Protein AF-A0A835HR38-F1 (afdb_monomer_lite)

Structure (mmCIF, N/CA/C/O backbone):
data_AF-A0A835HR38-F1
#
_entry.id   AF-A0A835HR38-F1
#
loop_
_atom_site.group_PDB
_atom_site.id
_atom_site.type_symbol
_atom_site.label_atom_id
_atom_site.label_alt_id
_atom_site.label_comp_id
_atom_site.label_asym_id
_atom_site.label_entity_id
_atom_site.label_seq_id
_atom_site.pdbx_PDB_ins_code
_atom_site.Cartn_x
_atom_site.Cartn_y
_atom_site.Cartn_z
_atom_site.occupancy
_atom_site.B_iso_or_equiv
_atom_site.auth_seq_id
_atom_site.auth_comp_id
_atom_site.auth_asym_id
_atom_site.auth_atom_id
_atom_site.pdbx_PDB_model_num
ATOM 1 N N . MET A 1 1 ? 7.459 -1.556 -13.410 1.00 82.56 1 MET A N 1
ATOM 2 C CA . MET A 1 1 ? 6.858 -0.661 -12.408 1.00 82.56 1 MET A CA 1
ATOM 3 C C . MET A 1 1 ? 5.991 -1.481 -11.449 1.00 82.56 1 MET A C 1
ATOM 5 O O . MET A 1 1 ? 5.848 -2.681 -11.664 1.00 82.56 1 MET A O 1
ATOM 9 N N . VAL A 1 2 ? 5.514 -0.908 -10.339 1.00 86.06 2 VAL A N 1
ATOM 10 C CA . VAL A 1 2 ? 4.705 -1.647 -9.338 1.00 86.06 2 VAL A CA 1
ATOM 11 C C . VAL A 1 2 ? 3.308 -1.987 -9.881 1.00 86.06 2 VAL A C 1
ATOM 13 O O . VAL A 1 2 ? 2.734 -3.018 -9.542 1.00 86.06 2 VAL A O 1
ATOM 16 N N . ASP A 1 3 ? 2.776 -1.154 -10.764 1.00 88.38 3 ASP A N 1
ATOM 17 C CA . ASP A 1 3 ? 1.569 -1.388 -11.558 1.00 88.38 3 ASP A CA 1
ATOM 18 C C . ASP A 1 3 ? 1.734 -2.557 -12.547 1.00 88.38 3 ASP A C 1
ATOM 20 O O . ASP A 1 3 ? 0.855 -3.413 -12.600 1.00 88.38 3 ASP A O 1
ATOM 24 N N . ASP A 1 4 ? 2.885 -2.700 -13.221 1.00 93.06 4 ASP A N 1
ATOM 25 C CA . ASP A 1 4 ? 3.125 -3.808 -14.174 1.00 93.06 4 ASP A CA 1
ATOM 26 C C . ASP A 1 4 ? 2.996 -5.209 -13.545 1.00 93.06 4 ASP A C 1
ATOM 28 O O . ASP A 1 4 ? 2.763 -6.197 -14.245 1.00 93.06 4 ASP A O 1
ATOM 32 N N . CYS A 1 5 ? 3.179 -5.325 -12.226 1.00 93.81 5 CYS A N 1
ATOM 33 C CA . CYS A 1 5 ? 3.029 -6.584 -11.495 1.00 93.81 5 CYS A CA 1
ATOM 34 C C . CYS A 1 5 ? 1.693 -6.708 -10.739 1.00 93.81 5 CYS A C 1
ATOM 36 O O . CYS A 1 5 ? 1.544 -7.613 -9.911 1.00 93.81 5 CYS A O 1
ATOM 38 N N . GLY A 1 6 ? 0.729 -5.818 -11.002 1.00 93.25 6 GLY A N 1
ATOM 39 C CA . GLY A 1 6 ? -0.564 -5.767 -10.308 1.00 93.25 6 GLY A CA 1
ATOM 40 C C . GLY A 1 6 ? -0.442 -5.367 -8.834 1.00 93.25 6 GLY A C 1
ATOM 41 O O . GLY A 1 6 ? -1.302 -5.699 -8.017 1.00 93.25 6 GLY A O 1
ATOM 42 N N . GLY A 1 7 ? 0.664 -4.723 -8.453 1.00 94.94 7 GLY A N 1
ATOM 43 C CA . GLY A 1 7 ? 0.895 -4.257 -7.089 1.00 94.94 7 GLY A CA 1
ATOM 44 C C . GLY A 1 7 ? 0.005 -3.072 -6.725 1.00 94.94 7 GLY A C 1
ATOM 45 O O . GLY A 1 7 ? -0.486 -3.019 -5.599 1.00 94.94 7 GLY A O 1
ATOM 46 N N . LEU A 1 8 ? -0.245 -2.173 -7.683 1.00 95.06 8 LEU A N 1
ATOM 47 C CA . LEU A 1 8 ? -1.110 -1.007 -7.491 1.00 95.06 8 LEU A CA 1
ATOM 48 C C . LEU A 1 8 ? -2.545 -1.427 -7.141 1.00 95.06 8 LEU A C 1
ATOM 50 O O . LEU A 1 8 ? -3.033 -1.055 -6.078 1.00 95.06 8 LEU A O 1
ATOM 54 N N . ASP A 1 9 ? -3.144 -2.328 -7.925 1.00 95.75 9 ASP A N 1
ATOM 55 C CA . ASP A 1 9 ? -4.484 -2.879 -7.667 1.00 95.75 9 ASP A CA 1
ATOM 56 C C . ASP A 1 9 ? -4.608 -3.469 -6.253 1.00 95.75 9 ASP A C 1
ATOM 58 O O . ASP A 1 9 ? -5.633 -3.356 -5.578 1.00 95.75 9 ASP A O 1
ATOM 62 N N . LYS A 1 10 ? -3.552 -4.128 -5.763 1.00 96.62 10 LYS A N 1
ATOM 63 C CA . LYS A 1 10 ? -3.545 -4.684 -4.404 1.00 96.62 10 LYS A CA 1
ATOM 64 C C . LYS A 1 10 ? -3.540 -3.590 -3.347 1.00 96.62 10 LYS A C 1
ATOM 66 O O . LYS A 1 10 ? -4.218 -3.756 -2.340 1.00 96.62 10 LYS A O 1
ATOM 71 N N . ILE A 1 11 ? -2.796 -2.508 -3.555 1.00 95.62 11 ILE A N 1
ATOM 72 C CA . ILE A 1 11 ? -2.744 -1.372 -2.627 1.00 95.62 11 ILE A CA 1
ATOM 73 C C . ILE A 1 11 ? -4.087 -0.632 -2.616 1.00 95.62 11 ILE A C 1
ATOM 75 O O . ILE A 1 11 ? -4.584 -0.313 -1.538 1.00 95.62 11 ILE A O 1
ATOM 79 N N . GLU A 1 12 ? -4.721 -0.436 -3.772 1.00 94.81 12 GLU A N 1
ATOM 80 C CA . GLU A 1 12 ? -6.062 0.161 -3.867 1.00 94.81 12 GLU A CA 1
ATOM 81 C C . GLU A 1 12 ? -7.108 -0.671 -3.116 1.00 94.81 12 GLU A C 1
ATOM 83 O O . GLU A 1 12 ? -7.877 -0.141 -2.315 1.00 94.81 12 GLU A O 1
ATOM 88 N N . ASN A 1 13 ? -7.072 -1.999 -3.261 1.00 97.31 13 ASN A N 1
ATOM 89 C CA . ASN A 1 13 ? -7.966 -2.890 -2.516 1.00 97.31 13 ASN A CA 1
ATOM 90 C C . ASN A 1 13 ? -7.813 -2.753 -0.988 1.00 97.31 13 ASN A C 1
ATOM 92 O O . ASN A 1 13 ? -8.787 -2.918 -0.248 1.00 97.31 13 ASN A O 1
ATOM 96 N N . LEU A 1 14 ? -6.617 -2.412 -0.491 1.00 97.19 14 LEU A N 1
ATOM 97 C CA . LEU A 1 14 ? -6.388 -2.193 0.942 1.00 97.19 14 LEU A CA 1
ATOM 98 C C . LEU A 1 14 ? -7.070 -0.921 1.473 1.00 97.19 14 LEU A C 1
ATOM 100 O O . LEU A 1 14 ? -7.248 -0.810 2.688 1.00 97.19 14 LEU A O 1
ATOM 104 N N . GLN A 1 15 ? -7.523 -0.004 0.610 1.00 95.94 15 GLN A N 1
ATOM 105 C CA . GLN A 1 15 ? -8.334 1.144 1.031 1.00 95.94 15 GLN A CA 1
ATOM 106 C C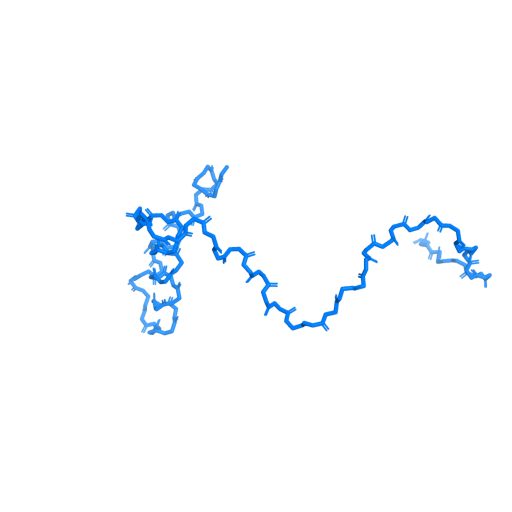 . GLN A 1 15 ? -9.753 0.749 1.487 1.00 95.94 15 GLN A C 1
ATOM 108 O O . GLN A 1 15 ? -10.439 1.536 2.130 1.00 95.94 15 GLN A O 1
ATOM 113 N N . SER A 1 16 ? -10.210 -0.469 1.193 1.00 95.00 16 SER A N 1
ATOM 114 C CA . SER A 1 16 ? -11.505 -0.982 1.677 1.00 95.00 16 SER A CA 1
ATOM 115 C C . SER A 1 16 ? -11.358 -1.967 2.840 1.00 95.00 16 SER A C 1
ATOM 117 O O . SER A 1 16 ? -12.308 -2.660 3.193 1.00 95.00 16 SER A O 1
ATOM 119 N N . HIS A 1 17 ? -10.163 -2.082 3.421 1.00 97.75 17 HIS A N 1
ATOM 120 C CA . HIS A 1 17 ? -9.884 -3.072 4.454 1.00 97.75 17 HIS A CA 1
ATOM 121 C C . HIS A 1 17 ? -10.441 -2.644 5.827 1.00 97.75 17 HIS A C 1
ATOM 123 O O . HIS A 1 17 ? -10.193 -1.528 6.277 1.00 97.75 17 HIS A O 1
ATOM 129 N N . ASP A 1 18 ? -11.098 -3.561 6.552 1.00 96.44 18 ASP A N 1
ATOM 130 C CA . ASP A 1 18 ? -11.743 -3.295 7.860 1.00 96.44 18 ASP A CA 1
ATOM 131 C C . ASP A 1 18 ? -10.778 -2.772 8.940 1.00 96.44 18 ASP A C 1
ATOM 133 O O . ASP A 1 18 ? -11.150 -2.072 9.885 1.00 96.44 18 ASP A O 1
ATOM 137 N N . ASN A 1 19 ? -9.502 -3.136 8.819 1.00 98.00 19 ASN A N 1
ATOM 138 C CA . ASN A 1 19 ? -8.450 -2.629 9.691 1.00 98.00 19 ASN A CA 1
ATOM 139 C C . ASN A 1 19 ? -8.054 -1.200 9.292 1.00 98.00 19 ASN A C 1
ATOM 141 O O . ASN A 1 19 ? -7.363 -0.985 8.296 1.00 98.00 19 ASN A O 1
ATOM 145 N N . ASN A 1 20 ? -8.409 -0.248 10.152 1.00 95.19 20 ASN A N 1
ATOM 146 C CA . ASN A 1 20 ? -8.142 1.176 9.969 1.00 95.19 20 ASN A CA 1
ATOM 147 C C . ASN A 1 20 ? -6.646 1.506 9.764 1.00 95.19 20 ASN A C 1
ATOM 149 O O . ASN A 1 20 ? -6.303 2.404 9.003 1.00 95.19 20 ASN A O 1
ATOM 153 N N . GLU A 1 21 ? -5.727 0.770 10.392 1.00 97.31 21 GLU A N 1
ATOM 154 C CA . GLU A 1 21 ? -4.289 1.005 10.200 1.00 97.31 21 GLU A CA 1
ATOM 155 C C . GLU A 1 21 ? -3.803 0.545 8.821 1.00 97.31 21 GLU A C 1
ATOM 157 O O . GLU A 1 21 ? -2.916 1.173 8.243 1.00 97.31 21 GLU A O 1
ATOM 162 N N . ILE A 1 22 ? -4.402 -0.513 8.268 1.00 97.06 22 ILE A N 1
ATOM 163 C CA . ILE A 1 22 ? -4.120 -0.970 6.900 1.00 97.06 22 ILE A CA 1
ATOM 164 C C . ILE A 1 22 ? -4.646 0.057 5.896 1.00 97.06 22 ILE A C 1
ATOM 166 O O . ILE A 1 22 ? -3.879 0.508 5.045 1.00 97.06 22 ILE A O 1
ATOM 170 N N . TYR A 1 23 ? -5.896 0.495 6.065 1.00 96.94 23 TYR A N 1
ATOM 171 C CA . TYR A 1 23 ? -6.502 1.566 5.273 1.00 96.94 23 TYR A CA 1
ATOM 172 C C . TYR A 1 23 ? -5.620 2.823 5.229 1.00 96.94 23 TYR A C 1
ATOM 174 O O . TYR A 1 23 ? -5.210 3.268 4.157 1.00 96.94 23 TYR A O 1
ATOM 182 N N . LYS A 1 24 ? -5.256 3.361 6.402 1.00 95.50 24 LYS A N 1
ATOM 183 C CA . LYS A 1 24 ? -4.442 4.581 6.510 1.00 95.50 24 LYS A CA 1
ATOM 184 C C . LYS A 1 24 ? -3.081 4.438 5.836 1.00 95.50 24 LYS A C 1
ATOM 186 O O . LYS A 1 24 ? -2.582 5.403 5.264 1.00 95.50 24 LYS A O 1
ATOM 191 N N . LYS A 1 25 ? -2.447 3.266 5.939 1.00 94.94 25 LYS A N 1
ATOM 192 C CA . LYS A 1 25 ? -1.146 3.015 5.304 1.00 94.94 25 LYS A CA 1
ATOM 193 C C . LYS A 1 25 ? -1.268 2.946 3.785 1.00 94.94 25 LYS A C 1
ATOM 195 O O . LYS A 1 25 ? -0.432 3.535 3.109 1.00 94.94 25 LYS A O 1
ATOM 200 N N . ALA A 1 26 ? -2.296 2.275 3.267 1.00 95.88 26 ALA A N 1
ATOM 201 C CA . ALA A 1 26 ? -2.562 2.215 1.833 1.00 95.88 26 ALA A CA 1
ATOM 202 C C . ALA A 1 26 ? -2.863 3.607 1.259 1.00 95.88 26 ALA A C 1
ATOM 204 O O . ALA A 1 26 ? -2.264 3.995 0.262 1.00 95.88 26 ALA A O 1
ATOM 205 N N . MET A 1 27 ? -3.705 4.386 1.947 1.00 94.25 27 MET A N 1
ATOM 206 C CA . MET A 1 27 ? -4.025 5.771 1.588 1.00 94.25 27 MET A CA 1
ATOM 207 C C . MET A 1 27 ? -2.764 6.637 1.491 1.00 94.25 27 MET A C 1
ATOM 209 O O . MET A 1 27 ? -2.485 7.170 0.425 1.00 94.25 27 MET A O 1
ATOM 213 N N . LYS A 1 28 ? -1.940 6.681 2.547 1.00 93.62 28 LYS A N 1
ATOM 214 C CA . LYS A 1 28 ? -0.697 7.475 2.555 1.00 93.62 28 LYS A CA 1
ATOM 215 C C . LYS A 1 28 ? 0.292 7.076 1.461 1.00 93.62 28 LYS A C 1
ATOM 217 O O . LYS A 1 28 ? 1.023 7.921 0.959 1.00 93.62 28 LYS A O 1
ATOM 222 N N . LEU A 1 29 ? 0.373 5.783 1.136 1.00 92.50 29 LEU A N 1
ATOM 223 C CA . LEU A 1 29 ? 1.266 5.291 0.088 1.00 92.50 29 LEU A CA 1
ATOM 224 C C . LEU A 1 29 ? 0.812 5.776 -1.295 1.00 92.50 29 LEU A C 1
ATOM 226 O O . LEU A 1 29 ? 1.641 6.217 -2.084 1.00 92.50 29 LEU A O 1
ATOM 230 N N . LEU A 1 30 ? -0.493 5.714 -1.567 1.00 93.00 30 LEU A N 1
ATOM 231 C CA . LEU A 1 30 ? -1.072 6.187 -2.824 1.00 93.00 30 LEU A CA 1
ATOM 232 C C . LEU A 1 30 ? -0.954 7.707 -2.953 1.00 93.00 30 LEU A C 1
ATOM 234 O O . LEU A 1 30 ? -0.515 8.184 -3.991 1.00 93.00 30 LEU A O 1
ATOM 238 N N . GLU A 1 31 ? -1.243 8.452 -1.884 1.00 90.06 31 GLU A N 1
ATOM 239 C CA . GLU A 1 31 ? -1.064 9.909 -1.850 1.00 90.06 31 GLU A CA 1
ATOM 240 C C . GLU A 1 31 ? 0.381 10.311 -2.151 1.00 90.06 31 GLU A C 1
ATOM 242 O O . GLU A 1 31 ? 0.624 11.169 -2.986 1.00 90.06 31 GLU A O 1
ATOM 247 N N . LYS A 1 32 ? 1.357 9.636 -1.536 1.00 86.69 32 LYS A N 1
ATOM 248 C CA . LYS A 1 32 ? 2.769 10.005 -1.671 1.00 86.69 32 LYS A CA 1
ATOM 249 C C . LYS A 1 32 ? 3.379 9.715 -3.048 1.00 86.69 32 LYS A C 1
ATOM 251 O O . LYS A 1 32 ? 4.325 10.389 -3.440 1.00 86.69 32 LYS A O 1
ATOM 256 N N . TYR A 1 33 ? 2.937 8.655 -3.722 1.00 88.44 33 TYR A N 1
ATOM 257 C CA . TYR A 1 33 ? 3.633 8.133 -4.908 1.00 88.44 33 TYR A CA 1
ATOM 258 C C . TYR A 1 33 ? 2.783 8.117 -6.184 1.00 88.44 33 TYR A C 1
ATOM 260 O O . TYR A 1 33 ? 3.344 7.936 -7.263 1.00 88.44 33 TYR A O 1
ATOM 268 N N . TRP A 1 34 ? 1.460 8.280 -6.076 1.00 88.88 34 TRP A N 1
ATOM 269 C CA . TRP A 1 34 ? 0.523 8.222 -7.206 1.00 88.88 34 TRP A CA 1
ATOM 270 C C . TRP A 1 34 ? -0.419 9.424 -7.310 1.00 88.88 34 TRP A C 1
ATOM 272 O O . TRP A 1 34 ? -1.087 9.555 -8.335 1.00 88.88 34 TRP A O 1
ATOM 282 N N . LEU A 1 35 ? -0.475 10.306 -6.308 1.00 82.38 35 LEU A N 1
ATOM 283 C CA . LEU A 1 35 ? -1.066 11.628 -6.489 1.00 82.38 35 LEU A CA 1
ATOM 284 C C . LEU A 1 35 ? 0.041 12.615 -6.868 1.00 82.38 35 LEU A C 1
ATOM 286 O O . LEU A 1 35 ? 1.088 12.671 -6.228 1.00 82.38 35 LEU A O 1
ATOM 290 N N . GLU A 1 36 ? -0.188 13.377 -7.936 1.00 66.12 36 GLU A N 1
ATOM 291 C CA . GLU A 1 36 ? 0.633 14.537 -8.284 1.00 66.12 36 GLU A CA 1
ATOM 292 C C . GLU A 1 36 ? 0.304 15.676 -7.309 1.00 66.12 36 GLU A C 1
ATOM 294 O O . GLU A 1 36 ? -0.511 16.545 -7.610 1.00 66.12 36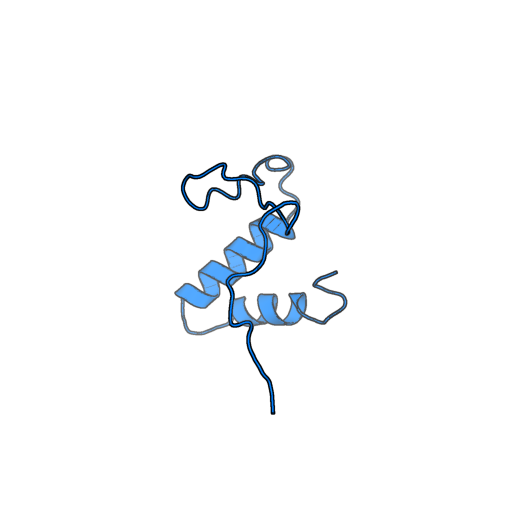 GLU A O 1
ATOM 299 N N . ASP A 1 37 ? 0.918 15.669 -6.126 1.00 56.09 37 ASP A N 1
ATOM 300 C CA . ASP A 1 37 ? 1.122 16.910 -5.381 1.00 56.09 37 ASP A CA 1
ATOM 301 C C . ASP A 1 37 ? 2.457 17.510 -5.852 1.00 56.09 37 ASP A C 1
ATOM 303 O O . ASP A 1 37 ? 3.532 16.964 -5.596 1.00 56.09 37 ASP A O 1
ATOM 307 N N . GLU A 1 38 ? 2.381 18.640 -6.565 1.00 54.12 38 GLU A N 1
ATOM 308 C CA . GLU A 1 38 ? 3.502 19.398 -7.160 1.00 54.12 38 GLU A CA 1
ATOM 309 C C . GLU A 1 38 ? 4.593 19.852 -6.153 1.00 54.12 38 GLU A C 1
ATOM 311 O O . GLU A 1 38 ? 5.557 20.507 -6.549 1.00 54.12 38 GLU A O 1
ATOM 316 N N . GLU A 1 39 ? 4.498 19.521 -4.860 1.00 53.41 39 GLU A N 1
ATOM 317 C CA . GLU A 1 39 ? 5.360 20.077 -3.803 1.00 53.41 39 GLU A CA 1
ATOM 318 C C . GLU A 1 39 ? 6.367 19.100 -3.160 1.00 53.41 39 GLU A C 1
ATOM 320 O O . GLU A 1 39 ? 7.236 19.551 -2.411 1.00 53.41 39 GLU A O 1
ATOM 325 N N . GLU A 1 40 ? 6.351 17.792 -3.457 1.00 51.19 40 GLU A N 1
ATOM 326 C CA . GLU A 1 40 ? 7.244 16.821 -2.786 1.00 51.19 40 GLU A CA 1
ATOM 327 C C . GLU A 1 40 ? 8.184 16.031 -3.717 1.00 51.19 40 GLU A C 1
ATOM 329 O O . GLU A 1 40 ? 8.535 14.882 -3.448 1.00 51.19 40 GLU A O 1
ATOM 334 N N . GLU A 1 41 ? 8.736 16.657 -4.758 1.00 51.41 41 GLU A N 1
ATOM 335 C CA . GLU A 1 41 ? 9.821 16.055 -5.561 1.00 51.41 41 GLU A CA 1
ATOM 336 C C . GLU A 1 41 ? 11.165 15.906 -4.788 1.00 51.41 41 GLU A C 1
ATOM 338 O O . GLU A 1 41 ? 12.216 15.685 -5.386 1.00 51.41 41 GLU A O 1
ATOM 343 N N . HIS A 1 42 ? 11.195 16.032 -3.451 1.00 48.06 42 HIS A N 1
ATOM 344 C CA . HIS A 1 42 ? 12.457 16.064 -2.693 1.00 48.06 42 HIS A CA 1
ATOM 345 C C . HIS A 1 42 ? 12.442 15.510 -1.260 1.00 48.06 42 HIS A C 1
ATOM 347 O O . HIS A 1 42 ? 13.283 15.896 -0.452 1.00 48.06 42 HIS A O 1
ATOM 353 N N . ASN A 1 43 ? 11.567 14.559 -0.924 1.00 47.66 43 ASN A N 1
ATOM 354 C CA . ASN A 1 43 ? 11.651 13.848 0.365 1.00 47.66 43 ASN A CA 1
ATOM 355 C C . ASN A 1 43 ? 11.903 12.339 0.220 1.00 47.66 43 ASN A C 1
ATOM 357 O O . ASN A 1 43 ? 11.409 11.522 1.004 1.00 47.66 43 ASN A O 1
ATOM 361 N N . PHE A 1 44 ? 12.788 11.965 -0.711 1.00 50.62 44 PHE A N 1
ATOM 362 C CA . PHE A 1 44 ? 13.597 10.742 -0.595 1.00 50.62 44 PHE A CA 1
ATOM 363 C C . PHE A 1 44 ? 14.655 10.900 0.510 1.00 50.62 44 PHE A C 1
ATOM 365 O O . PHE A 1 44 ? 15.846 10.679 0.304 1.00 50.62 44 PHE A O 1
ATOM 372 N N . GLN A 1 45 ? 14.235 11.309 1.706 1.00 43.16 45 GLN A N 1
ATOM 373 C CA . GLN A 1 45 ? 15.023 11.085 2.901 1.00 43.16 45 GLN A CA 1
ATOM 374 C C . GLN A 1 45 ? 14.559 9.733 3.440 1.00 43.16 45 GLN A C 1
ATOM 376 O O . GLN A 1 45 ? 13.607 9.642 4.214 1.00 43.16 45 GLN A O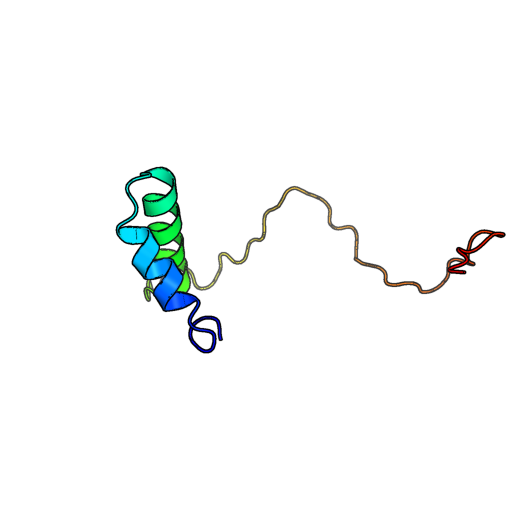 1
ATOM 381 N N . ASP A 1 46 ? 15.209 8.667 2.968 1.00 45.50 46 ASP A N 1
ATOM 382 C CA . ASP A 1 46 ? 15.262 7.386 3.671 1.00 45.50 46 ASP A CA 1
ATOM 383 C C . ASP A 1 46 ? 15.977 7.635 5.007 1.00 45.50 46 ASP A C 1
ATOM 385 O O . ASP A 1 46 ? 17.172 7.423 5.180 1.00 45.50 46 ASP A O 1
ATOM 389 N N . GLY A 1 47 ? 15.250 8.254 5.932 1.00 45.41 47 GLY A N 1
ATOM 390 C CA . GLY A 1 47 ? 15.674 8.553 7.288 1.00 45.41 47 GLY A CA 1
ATOM 391 C C . GLY A 1 47 ? 15.406 7.360 8.189 1.00 45.41 47 GLY A C 1
ATOM 392 O O . GLY A 1 47 ? 14.790 7.519 9.241 1.00 45.41 47 GLY A O 1
ATOM 393 N N . VAL A 1 48 ? 15.837 6.164 7.780 1.00 45.09 48 VAL A N 1
ATOM 394 C CA . VAL A 1 48 ? 16.083 5.079 8.730 1.00 45.09 48 VAL A CA 1
ATOM 395 C C . VAL A 1 48 ? 17.406 5.409 9.411 1.00 45.09 48 VAL A C 1
ATOM 397 O O . VAL A 1 48 ? 18.481 5.098 8.917 1.00 45.09 48 VAL A O 1
ATOM 400 N N . ASP A 1 49 ? 17.288 6.157 10.502 1.00 42.16 49 ASP A N 1
ATOM 401 C CA . ASP A 1 49 ? 18.182 6.156 11.659 1.00 42.16 49 ASP A CA 1
ATOM 402 C C . ASP A 1 49 ? 19.680 5.890 11.373 1.00 42.16 49 ASP A C 1
ATOM 404 O O . ASP A 1 49 ? 20.185 4.774 11.448 1.00 42.16 49 ASP A O 1
ATOM 408 N N . GLY A 1 50 ? 20.401 6.969 11.061 1.00 49.97 50 GLY A N 1
ATOM 409 C CA . GLY A 1 50 ? 21.766 7.220 11.529 1.00 49.97 50 GLY A CA 1
ATOM 410 C C . GLY A 1 50 ? 22.811 6.102 11.433 1.00 49.97 50 GLY A C 1
ATOM 411 O O . GLY A 1 50 ? 23.229 5.567 12.454 1.00 49.97 50 GLY A O 1
ATOM 412 N N . THR A 1 51 ? 23.397 5.880 10.252 1.00 43.12 51 THR A N 1
ATOM 413 C CA . THR A 1 51 ? 24.860 5.675 10.114 1.00 43.12 51 THR A CA 1
ATOM 414 C C . THR A 1 51 ? 25.298 5.754 8.645 1.00 43.12 51 THR A C 1
ATOM 416 O O . THR A 1 51 ? 24.916 4.900 7.849 1.00 43.12 51 THR A O 1
ATOM 419 N N . PRO A 1 52 ? 26.153 6.715 8.240 1.00 50.69 52 PRO A N 1
ATOM 420 C CA . PRO A 1 52 ? 26.798 6.680 6.934 1.00 50.69 52 PRO A CA 1
ATOM 421 C C . PRO A 1 52 ? 27.986 5.713 7.006 1.00 50.69 52 PRO A C 1
ATOM 423 O O . PRO A 1 52 ? 29.147 6.118 7.005 1.00 50.69 52 PRO A O 1
ATOM 426 N N . GLN A 1 53 ? 27.713 4.416 7.128 1.00 53.62 53 GLN A N 1
ATOM 427 C CA . GLN A 1 53 ? 28.734 3.386 6.966 1.00 53.62 53 GLN A CA 1
ATOM 428 C C . GLN A 1 53 ? 28.533 2.727 5.613 1.00 53.62 53 GLN A C 1
ATOM 430 O O . GLN A 1 53 ? 27.657 1.891 5.415 1.00 53.62 53 GLN A O 1
ATOM 435 N N . GLY A 1 54 ? 29.351 3.196 4.668 1.00 51.50 54 GLY A N 1
ATOM 436 C CA . GLY A 1 54 ? 29.382 2.747 3.288 1.00 51.50 54 GLY A CA 1
ATOM 437 C C . GLY A 1 54 ? 29.325 1.229 3.179 1.00 51.50 54 GLY A C 1
ATOM 438 O O . GLY A 1 54 ? 30.091 0.500 3.810 1.00 51.50 54 GLY A O 1
ATOM 439 N N . PHE A 1 55 ? 28.405 0.772 2.341 1.00 52.97 55 PHE A N 1
ATOM 440 C CA . PHE A 1 55 ? 28.275 -0.618 1.954 1.00 52.97 55 PHE A CA 1
ATOM 441 C C . PHE A 1 55 ? 29.520 -1.014 1.138 1.00 52.97 55 PHE A C 1
ATOM 443 O O . PHE A 1 55 ? 29.597 -0.754 -0.060 1.00 52.97 55 PHE A O 1
ATOM 450 N N . ASN A 1 56 ? 30.538 -1.586 1.790 1.00 58.66 56 ASN A N 1
ATOM 451 C CA . ASN A 1 56 ? 31.761 -2.051 1.132 1.00 58.66 56 ASN A CA 1
ATOM 452 C C . ASN A 1 56 ? 31.643 -3.553 0.823 1.00 58.66 56 ASN A C 1
ATOM 454 O O . ASN A 1 56 ? 31.856 -4.407 1.688 1.00 58.66 56 ASN A O 1
ATOM 458 N N . PHE A 1 57 ? 31.272 -3.872 -0.420 1.00 54.94 57 PHE A N 1
ATOM 459 C CA . PHE A 1 57 ? 31.338 -5.233 -0.949 1.00 54.94 57 PHE A CA 1
ATOM 460 C C . PHE A 1 57 ? 32.811 -5.634 -1.137 1.00 54.94 57 PHE A C 1
ATOM 462 O O . PHE A 1 57 ? 33.427 -5.365 -2.164 1.00 54.94 57 PHE A O 1
ATOM 469 N N . GLY A 1 58 ? 33.360 -6.315 -0.130 1.00 61.50 58 GLY A N 1
ATOM 470 C CA . GLY A 1 58 ? 34.318 -7.404 -0.330 1.00 61.50 58 GLY A CA 1
ATOM 471 C C . GLY A 1 58 ? 35.594 -7.093 -1.114 1.00 61.50 58 GLY A C 1
ATOM 472 O O . GLY A 1 58 ? 36.050 -7.959 -1.855 1.00 61.50 58 GLY A O 1
ATOM 473 N N . SER A 1 59 ? 36.198 -5.922 -0.927 1.00 57.84 59 SER A N 1
ATOM 474 C CA . SER A 1 59 ? 37.573 -5.678 -1.378 1.00 57.84 59 SER A CA 1
ATOM 475 C C . SER A 1 59 ? 38.465 -5.560 -0.143 1.00 57.84 59 SER A C 1
ATOM 477 O O . SER A 1 59 ? 38.303 -4.641 0.649 1.00 57.84 59 SER A O 1
ATOM 479 N N . ASP A 1 60 ? 39.367 -6.527 0.044 1.00 60.28 60 ASP A N 1
ATOM 480 C CA . ASP A 1 60 ? 40.524 -6.456 0.959 1.00 60.28 60 ASP A CA 1
ATOM 481 C C . ASP A 1 60 ? 40.379 -6.947 2.409 1.00 60.28 60 ASP A C 1
ATOM 483 O O . ASP A 1 60 ? 41.161 -6.551 3.277 1.00 60.28 60 ASP A O 1
ATOM 487 N N . LYS A 1 61 ? 39.485 -7.904 2.699 1.00 60.72 61 LYS A N 1
ATOM 488 C CA . LYS A 1 61 ? 39.638 -8.722 3.918 1.00 60.72 61 LYS A CA 1
ATOM 489 C C . LYS A 1 61 ? 39.817 -10.203 3.576 1.00 60.72 61 LYS A C 1
ATOM 491 O O . LYS A 1 61 ? 38.899 -10.788 3.001 1.00 60.72 61 LYS A O 1
ATOM 496 N N . PRO A 1 62 ? 40.962 -10.831 3.920 1.00 63.69 62 PRO A N 1
ATOM 497 C CA . PRO A 1 62 ? 41.133 -12.260 3.708 1.00 63.69 62 PRO A CA 1
ATOM 498 C C . PRO A 1 62 ? 40.055 -13.019 4.498 1.00 63.69 62 PRO A C 1
ATOM 500 O O . PRO A 1 62 ? 39.765 -12.648 5.643 1.00 63.69 62 PRO A O 1
ATOM 503 N N . PRO A 1 63 ? 39.433 -14.052 3.903 1.00 66.44 63 PRO A N 1
ATOM 504 C CA . PRO A 1 63 ? 38.402 -14.820 4.582 1.00 66.44 63 PRO A CA 1
ATOM 505 C C . PRO A 1 63 ? 38.975 -15.463 5.857 1.00 66.44 63 PRO A C 1
ATOM 507 O O . PRO A 1 63 ? 40.141 -15.872 5.866 1.00 66.44 63 PRO A O 1
ATOM 510 N N . PRO A 1 64 ? 38.184 -15.565 6.943 1.00 62.69 64 PRO A N 1
ATOM 511 C CA . PRO A 1 64 ? 38.626 -16.240 8.157 1.00 62.69 64 PRO A CA 1
ATOM 512 C C .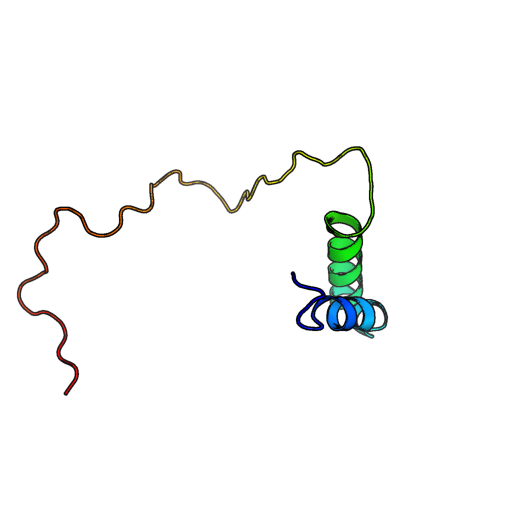 PRO A 1 64 ? 39.010 -17.699 7.840 1.00 62.69 64 PRO A C 1
ATOM 514 O O . PRO A 1 64 ? 38.316 -18.355 7.053 1.00 62.69 64 PRO A O 1
ATOM 517 N N . PRO A 1 65 ? 40.107 -18.228 8.418 1.00 53.03 65 PRO A N 1
ATOM 518 C CA . PRO A 1 65 ? 40.532 -19.600 8.170 1.00 53.03 65 PRO A CA 1
ATOM 519 C C . PRO A 1 65 ? 39.469 -20.563 8.715 1.00 53.03 65 PRO A C 1
ATOM 521 O O 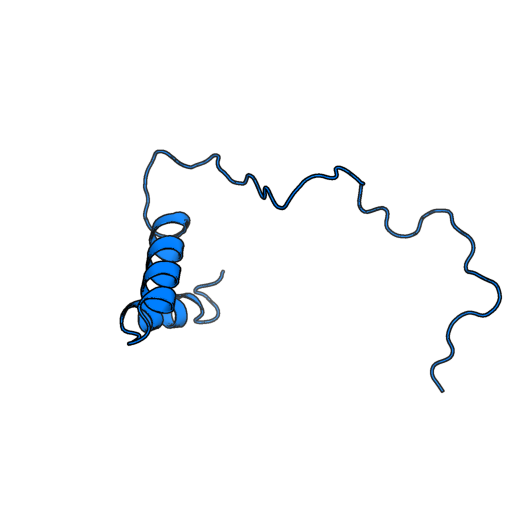. PRO A 1 65 ? 39.297 -20.690 9.923 1.00 53.03 65 PRO A O 1
ATOM 524 N N . GLY A 1 66 ? 38.727 -21.205 7.809 1.00 66.94 66 GLY A N 1
ATOM 525 C CA . GLY A 1 66 ? 37.604 -22.091 8.148 1.00 66.94 66 GLY A CA 1
ATOM 526 C C . GLY A 1 66 ? 36.292 -21.783 7.420 1.00 66.94 66 GLY A C 1
ATOM 527 O O . GLY A 1 66 ? 35.225 -21.983 7.992 1.00 66.94 66 GLY A O 1
ATOM 528 N N . GLY A 1 67 ? 36.364 -21.282 6.181 1.00 74.12 67 GLY A N 1
ATOM 529 C CA . GLY A 1 67 ? 35.204 -20.946 5.353 1.00 74.12 67 GLY A CA 1
ATOM 530 C C . GLY A 1 67 ? 34.168 -22.072 5.211 1.00 74.12 67 GLY A C 1
ATOM 531 O O . GLY A 1 67 ? 34.490 -23.262 5.179 1.00 74.12 67 GLY A O 1
ATOM 532 N N . PHE A 1 68 ? 32.910 -21.636 5.142 1.00 67.00 68 PHE A N 1
ATOM 533 C CA . PHE A 1 68 ? 31.681 -22.425 5.170 1.00 67.00 68 PHE A CA 1
ATOM 534 C C . PHE A 1 68 ? 31.645 -23.516 4.091 1.00 67.00 68 PHE A C 1
ATOM 536 O O . PHE A 1 68 ? 31.943 -23.272 2.924 1.00 67.00 68 PHE A O 1
ATOM 543 N N . LYS A 1 69 ? 31.250 -24.727 4.492 1.00 67.06 69 LYS A N 1
ATOM 544 C CA . LYS A 1 69 ? 31.099 -25.902 3.629 1.00 67.06 69 LYS A CA 1
ATOM 545 C C . LYS A 1 69 ? 29.618 -26.263 3.535 1.00 67.06 69 LYS A C 1
ATOM 547 O O . LYS A 1 69 ? 29.017 -26.620 4.542 1.00 67.06 69 LYS A O 1
ATOM 552 N N . PHE A 1 70 ? 29.051 -26.171 2.339 1.00 68.31 70 PHE A N 1
ATOM 553 C CA . PHE A 1 70 ? 27.779 -26.811 2.020 1.00 68.31 70 PHE A CA 1
ATOM 554 C C . PHE A 1 70 ? 28.124 -28.193 1.470 1.00 68.31 70 PHE A C 1
ATOM 556 O O . PHE A 1 70 ? 28.706 -28.302 0.391 1.00 68.31 70 PHE A O 1
ATOM 563 N N . GLY A 1 71 ? 27.910 -29.209 2.305 1.00 53.66 71 GLY A N 1
ATOM 564 C CA . GLY A 1 71 ? 27.859 -30.602 1.869 1.00 53.66 71 GLY A CA 1
ATOM 565 C C . GLY A 1 71 ? 26.502 -30.918 1.265 1.00 53.66 71 GLY A C 1
ATOM 566 O O . GLY A 1 71 ? 25.534 -30.210 1.625 1.00 53.66 71 GLY A O 1
#

Foldseek 3Di:
DCVVVVNLVVLVVQCPPPDPVSNVVSVVVCCVPPDPPVPPPDPPPPPPDDDPPDPDPDDDDDDDPPDDDDD

Organism: NCBI:txid261450

Radius of gyration: 20.75 Å; chains: 1; bounding box: 53×51×26 Å

pLDDT: mean 74.21, std 20.05, range [42.16, 98.0]

Secondary structure (DSSP, 8-state):
-TTTTTHHHHHHHGGG-SSHHHHHHHHHHHHHHHS--TT-TT------SS-------SSS-PPPSS-----

InterPro domains:
  IPR011989 Armadillo-like helical [G3DSA:1.25.10.10] (1-42)
  IPR016024 Armadillo-type fold [SSF48371] (1-40)
  IPR032413 Atypical Arm repeat [PF16186] (1-43)

Sequence (71 aa):
M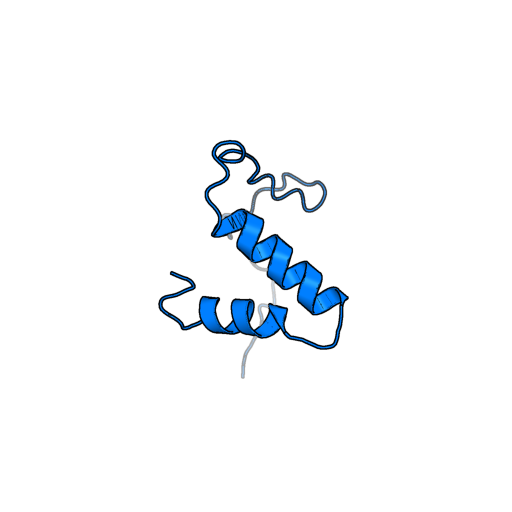VDDCGGLDKIENLQSHDNNEIYKKAMKLLEKYWLEDEEEEHNFQDGVDGTPQGFNFGSDKPPPPGGFKFG